Protein AF-A0A127P9F1-F1 (afdb_monomer)

Organism: NCBI:txid158899

Secondary structure (DSSP, 8-state):
----PPPPEEETTEEEEEEEETTEEEEEEEEHHHHHHHHT---TT--HHHHHHHTHHHHHHHHHHHHHTT---TTEE--GGGG-

Radius of gyration: 12.48 Å; Cα contacts (8 Å, |Δi|>4): 115; chains: 1; bounding box: 29×21×42 Å

InterPro domains:
  IPR009962 Protein of unknown function DUF1488 [PF07369] (11-69)
  IPR036692 Shew3726-like superfamily [SSF160272] (12-69)

Solvent-accessible surface area (backbone atoms only — not comparable to full-atom values): 5128 Å² total; per-residue (Å²): 131,85,83,72,70,61,73,73,38,86,54,99,64,23,43,39,34,59,51,74,55,96,90,41,78,44,50,33,30,38,35,49,67,29,52,27,62,75,67,72,48,86,57,94,80,60,58,61,68,62,50,45,63,77,42,37,71,61,54,52,53,43,52,51,52,38,47,74,70,68,56,78,50,94,56,29,73,50,58,59,84,70,73,118

Nearest PDB structures (foldseek):
  9f2a-assembly1_A  TM=6.988E-01  e=3.931E-02  Pyrococcus abyssi GE5
  8ppv-assembly1_A  TM=6.990E-01  e=5.106E-02  Pyrococcus abyssi GE5
  6hmf-assembly1_A  TM=6.875E-01  e=6.212E-02  Pyrococcus abyssi GE5
  6hmf-assembly2_B  TM=7.010E-01  e=7.558E-02  Pyrococcus abyssi GE5
  6hms-assembly1_A  TM=6.785E-01  e=7.079E-02  Pyrococcus abyssi

Foldseek 3Di:
DPPPWDPWDQDPFAIWGWDDDPNDIAIEGEGPVLLCVVVVHPDPPDPRNVSCVVCVCVQRVLVRVCVVVVNQDPHHYDHNVSND

Structure (mmCIF, N/CA/C/O backbone):
data_AF-A0A127P9F1-F1
#
_entry.id   AF-A0A127P9F1-F1
#
loop_
_atom_site.group_PDB
_atom_site.id
_atom_site.type_symbol
_atom_site.label_atom_id
_atom_site.label_alt_id
_atom_site.label_comp_id
_atom_site.label_asym_id
_atom_site.label_entity_id
_atom_site.label_seq_id
_atom_site.pdbx_PDB_ins_code
_atom_site.Cartn_x
_atom_site.Cartn_y
_atom_site.Cartn_z
_atom_site.occupancy
_atom_site.B_iso_or_equiv
_atom_site.auth_seq_id
_atom_site.auth_comp_id
_atom_site.auth_asym_id
_atom_site.auth_atom_id
_atom_site.pdbx_PDB_model_num
ATOM 1 N N . MET A 1 1 ? 3.680 3.862 25.018 1.00 37.25 1 MET A N 1
ATOM 2 C CA . MET A 1 1 ? 4.049 2.755 24.115 1.00 37.25 1 MET A CA 1
ATOM 3 C C . MET A 1 1 ? 4.001 3.320 22.721 1.00 37.25 1 MET A C 1
ATOM 5 O O . MET A 1 1 ? 2.918 3.606 22.224 1.00 37.25 1 MET A O 1
ATOM 9 N N . ASP A 1 2 ? 5.171 3.591 22.163 1.00 43.28 2 ASP A N 1
ATOM 10 C CA . ASP A 1 2 ? 5.304 4.207 20.852 1.00 43.28 2 ASP A CA 1
ATOM 11 C C . ASP A 1 2 ? 4.816 3.188 19.830 1.00 43.28 2 ASP A C 1
ATOM 13 O O . ASP A 1 2 ? 5.444 2.152 19.613 1.00 43.28 2 ASP A O 1
ATOM 17 N N . ASN A 1 3 ? 3.632 3.429 19.273 1.00 49.62 3 ASN A N 1
ATOM 18 C CA . ASN A 1 3 ? 3.052 2.567 18.255 1.00 49.62 3 ASN A CA 1
ATOM 19 C C . ASN A 1 3 ? 3.778 2.873 16.937 1.00 49.62 3 ASN A C 1
ATOM 21 O O . ASN A 1 3 ? 3.268 3.581 16.069 1.00 49.62 3 ASN A O 1
ATOM 25 N N . VAL A 1 4 ? 5.044 2.456 16.851 1.00 56.56 4 VAL A N 1
ATOM 26 C CA . VAL A 1 4 ? 5.879 2.654 15.670 1.00 56.56 4 VAL A CA 1
ATOM 27 C C . VAL A 1 4 ? 5.270 1.806 14.565 1.00 56.56 4 VAL A C 1
ATOM 29 O O . VAL A 1 4 ? 5.386 0.580 14.570 1.00 56.56 4 VAL A O 1
ATOM 32 N N . LEU A 1 5 ? 4.586 2.464 13.627 1.00 64.50 5 LEU A N 1
ATOM 33 C CA . LEU A 1 5 ? 4.102 1.820 12.413 1.00 64.50 5 LEU A CA 1
ATOM 34 C C . LEU A 1 5 ? 5.277 1.090 11.761 1.00 64.50 5 LEU A C 1
ATOM 36 O O . LEU A 1 5 ? 6.306 1.696 11.457 1.00 64.50 5 LEU A O 1
ATOM 40 N N . ALA A 1 6 ? 5.127 -0.223 11.574 1.00 77.94 6 ALA A N 1
ATOM 41 C CA . ALA A 1 6 ? 6.143 -1.018 10.907 1.00 77.94 6 ALA A CA 1
ATOM 42 C C . ALA A 1 6 ? 6.409 -0.419 9.521 1.00 77.94 6 ALA A C 1
ATOM 44 O O . ALA A 1 6 ? 5.474 -0.195 8.744 1.00 77.94 6 ALA A O 1
ATOM 45 N N . ALA A 1 7 ? 7.684 -0.155 9.228 1.00 87.69 7 ALA A N 1
ATOM 46 C CA . ALA A 1 7 ? 8.083 0.416 7.952 1.00 87.69 7 ALA A CA 1
ATOM 47 C C . ALA A 1 7 ? 7.584 -0.464 6.785 1.00 87.69 7 ALA A C 1
ATOM 49 O O . ALA A 1 7 ? 7.601 -1.697 6.903 1.00 87.69 7 ALA A O 1
ATOM 50 N N . PRO A 1 8 ? 7.166 0.140 5.655 1.00 95.56 8 PRO A N 1
ATOM 51 C CA . PRO A 1 8 ? 6.801 -0.609 4.461 1.00 95.56 8 PRO A CA 1
ATOM 52 C C . PRO A 1 8 ? 7.932 -1.552 4.045 1.00 95.56 8 PRO A C 1
ATOM 54 O O . PRO A 1 8 ? 9.089 -1.135 3.949 1.00 95.56 8 PRO A O 1
ATOM 57 N N . ARG A 1 9 ? 7.603 -2.822 3.797 1.00 95.88 9 ARG A N 1
ATOM 58 C CA . ARG A 1 9 ? 8.581 -3.867 3.469 1.00 95.88 9 ARG A CA 1
ATOM 59 C C . ARG A 1 9 ? 8.222 -4.601 2.188 1.00 95.88 9 ARG A C 1
ATOM 61 O O . ARG A 1 9 ? 7.055 -4.902 1.936 1.00 95.88 9 ARG A O 1
ATOM 68 N N . LEU A 1 10 ? 9.246 -4.925 1.407 1.00 96.38 10 LEU A N 1
ATOM 69 C CA . LEU A 1 10 ? 9.117 -5.752 0.215 1.00 96.38 10 LEU A CA 1
ATOM 70 C C . LEU A 1 10 ? 8.854 -7.216 0.591 1.00 96.38 10 LEU A C 1
ATOM 72 O O . LEU A 1 10 ? 9.440 -7.748 1.533 1.00 96.38 10 LEU A O 1
ATOM 76 N N . THR A 1 11 ? 7.964 -7.857 -0.157 1.00 95.56 11 THR A N 1
ATOM 77 C CA . THR A 1 11 ? 7.619 -9.280 -0.065 1.00 95.56 11 THR A CA 1
ATOM 78 C C . THR A 1 11 ? 7.489 -9.866 -1.473 1.00 95.56 11 THR A C 1
ATOM 80 O O . THR A 1 11 ? 7.406 -9.119 -2.445 1.00 95.56 11 THR A O 1
ATOM 83 N N . ASN A 1 12 ? 7.367 -11.192 -1.589 1.00 92.00 12 ASN A N 1
ATOM 84 C CA . ASN A 1 12 ? 7.158 -11.858 -2.884 1.00 92.00 12 ASN A CA 1
ATOM 85 C C . ASN A 1 12 ? 5.857 -11.434 -3.591 1.00 92.00 12 ASN A C 1
ATOM 87 O O . ASN A 1 12 ? 5.753 -11.570 -4.804 1.00 92.00 12 ASN A O 1
ATOM 91 N N . ALA A 1 13 ? 4.863 -10.938 -2.847 1.00 93.38 13 ALA A N 1
ATOM 92 C CA . ALA A 1 13 ? 3.574 -10.531 -3.401 1.00 93.38 13 ALA A CA 1
ATOM 93 C C . ALA A 1 13 ? 3.490 -9.024 -3.717 1.00 93.38 13 ALA A C 1
ATOM 95 O O . ALA A 1 13 ? 2.601 -8.606 -4.456 1.00 93.38 13 ALA A O 1
ATOM 96 N N . GLY A 1 14 ? 4.38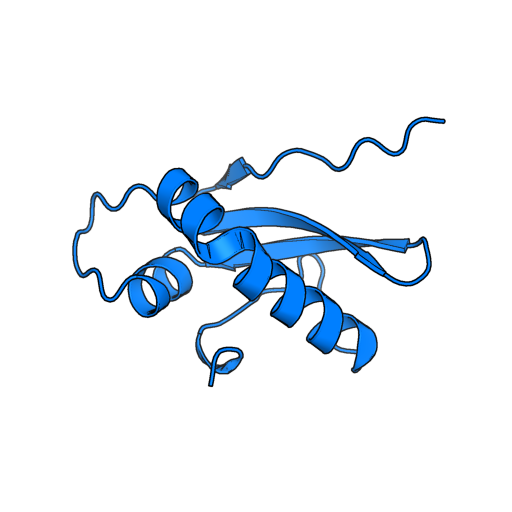9 -8.200 -3.167 1.00 96.38 14 GLY A N 1
ATOM 97 C CA . GLY A 1 14 ? 4.335 -6.738 -3.255 1.00 96.38 14 GLY A CA 1
ATOM 98 C C . GLY A 1 14 ? 4.829 -6.052 -1.980 1.00 96.38 14 GLY A C 1
ATOM 99 O O . GLY A 1 14 ? 5.668 -6.603 -1.263 1.00 96.38 14 GLY A O 1
ATOM 100 N N . ILE A 1 15 ? 4.308 -4.860 -1.678 1.00 98.00 15 ILE A N 1
ATOM 101 C CA . ILE A 1 15 ? 4.705 -4.086 -0.492 1.00 98.00 15 ILE A CA 1
ATOM 102 C C . ILE A 1 15 ? 3.695 -4.274 0.636 1.00 98.00 15 ILE A C 1
ATOM 104 O O . ILE A 1 15 ? 2.509 -3.971 0.494 1.00 98.00 15 ILE A O 1
ATOM 108 N N . LEU A 1 16 ? 4.186 -4.758 1.774 1.00 97.81 16 LEU A N 1
ATOM 109 C CA . LEU A 1 16 ? 3.425 -4.889 3.008 1.00 97.81 16 LEU A CA 1
ATOM 110 C C . LEU A 1 16 ? 3.640 -3.645 3.869 1.00 97.81 16 LEU A C 1
ATOM 112 O O . LEU A 1 16 ? 4.781 -3.271 4.138 1.00 97.81 16 LEU A O 1
ATOM 116 N N . PHE A 1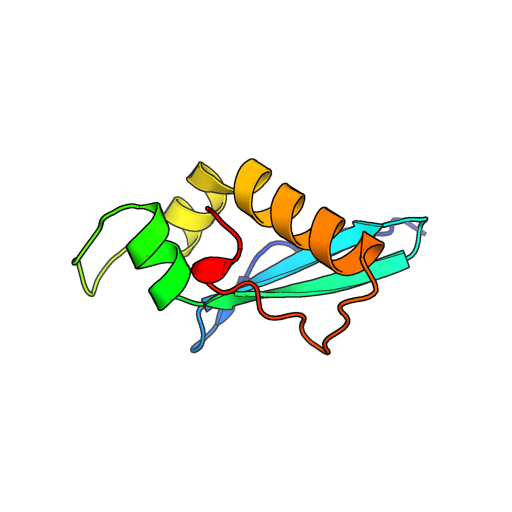 17 ? 2.557 -3.025 4.319 1.00 96.75 17 PHE A N 1
ATOM 117 C CA . PHE A 1 17 ? 2.577 -1.784 5.092 1.00 96.75 17 PHE A CA 1
ATOM 118 C C . PHE A 1 17 ? 1.468 -1.787 6.150 1.00 96.75 17 PHE A C 1
ATOM 120 O O . PHE A 1 17 ? 0.673 -2.726 6.239 1.00 96.75 17 PHE A O 1
ATOM 127 N N . SER A 1 18 ? 1.442 -0.763 6.998 1.00 95.62 18 SER A N 1
ATOM 128 C CA . SER A 1 18 ? 0.398 -0.582 8.007 1.00 95.62 18 SER A CA 1
ATOM 129 C C . SER A 1 18 ? -0.206 0.810 7.925 1.00 95.62 18 SER A C 1
ATOM 131 O O . SER A 1 18 ? 0.509 1.779 7.690 1.00 95.62 18 SER A O 1
ATOM 133 N N . VAL A 1 19 ? -1.510 0.903 8.170 1.00 94.75 19 VAL A N 1
ATOM 134 C CA . VAL A 1 19 ? -2.214 2.173 8.385 1.00 94.75 19 VAL A CA 1
ATOM 135 C C . VAL A 1 19 ? -2.954 2.130 9.714 1.00 94.75 19 VAL A C 1
ATOM 137 O O . VAL A 1 19 ? -3.380 1.063 10.159 1.00 94.75 19 VAL A O 1
ATOM 140 N N . THR A 1 20 ? -3.123 3.295 10.332 1.00 93.75 20 THR A N 1
ATOM 141 C CA . THR A 1 20 ? -3.959 3.458 11.524 1.00 93.75 20 THR A CA 1
ATOM 142 C C . THR A 1 20 ? -5.297 4.066 11.123 1.00 93.75 20 THR A C 1
ATOM 144 O O . THR A 1 20 ? -5.328 5.110 10.469 1.00 93.75 20 THR A O 1
ATOM 147 N N . VAL A 1 21 ? -6.392 3.427 11.530 1.00 92.12 21 VAL A N 1
ATOM 148 C CA . VAL A 1 21 ? -7.768 3.928 11.387 1.00 92.12 21 VAL A CA 1
ATOM 149 C C . VAL A 1 21 ? -8.444 3.778 12.744 1.00 92.12 21 VAL A C 1
ATOM 151 O O . VAL A 1 21 ? -8.392 2.699 13.323 1.00 92.12 21 VAL A O 1
ATOM 154 N N . GLU A 1 22 ? -9.014 4.864 13.275 1.00 88.75 22 GLU A N 1
ATOM 155 C CA . GLU A 1 22 ? -9.684 4.880 14.591 1.00 88.75 22 GLU A CA 1
ATOM 156 C C . GLU A 1 22 ? -8.844 4.232 15.708 1.00 88.75 22 GLU A C 1
ATOM 158 O O . GLU A 1 22 ? -9.326 3.427 16.495 1.00 88.75 22 GLU A O 1
ATOM 163 N N . PHE A 1 23 ? -7.550 4.570 15.753 1.00 87.00 23 PHE A N 1
ATOM 164 C CA . PHE A 1 23 ? -6.568 4.045 16.717 1.00 87.00 23 PHE A CA 1
ATOM 165 C C . PHE A 1 23 ? -6.238 2.548 16.592 1.00 87.00 23 PHE A C 1
ATOM 167 O O . PHE A 1 23 ? -5.345 2.068 17.289 1.00 87.00 23 PHE A O 1
ATOM 174 N N . GLN A 1 24 ? -6.866 1.827 15.663 1.00 91.38 24 GLN A N 1
ATOM 175 C CA . GLN A 1 24 ? -6.542 0.442 15.345 1.00 91.38 24 GLN A CA 1
ATOM 176 C C . GLN A 1 24 ? -5.555 0.377 14.173 1.00 91.38 24 GLN A C 1
ATOM 178 O O . GLN A 1 24 ? -5.706 1.062 13.158 1.00 91.38 24 GLN A O 1
ATOM 183 N N . GLN A 1 25 ? -4.532 -0.468 14.305 1.00 92.38 25 GLN A N 1
ATOM 184 C CA . GLN A 1 25 ? -3.577 -0.728 13.232 1.00 92.38 25 GLN A CA 1
ATOM 185 C C . GLN A 1 25 ? -4.089 -1.846 12.321 1.00 92.38 25 GLN A C 1
ATOM 187 O O . GLN A 1 25 ? -4.512 -2.906 12.792 1.00 92.38 25 GLN A O 1
ATOM 192 N N . TYR A 1 26 ? -3.985 -1.616 11.015 1.00 94.50 26 TYR A N 1
ATOM 193 C CA . TYR A 1 26 ? -4.375 -2.555 9.971 1.00 94.50 26 TYR A CA 1
ATOM 194 C C . TYR A 1 26 ? -3.193 -2.858 9.065 1.00 94.50 26 TYR A C 1
ATOM 196 O O . TYR A 1 26 ? -2.534 -1.953 8.550 1.00 94.50 26 TYR A O 1
ATOM 204 N N . GLN A 1 27 ? -2.949 -4.146 8.843 1.00 95.94 27 GLN A N 1
ATOM 205 C CA . GLN A 1 27 ? -1.922 -4.609 7.925 1.00 95.94 27 GLN A CA 1
ATOM 206 C C . GLN A 1 27 ? -2.488 -4.681 6.508 1.00 95.94 27 GLN A C 1
ATOM 208 O O . GLN A 1 27 ? -3.513 -5.322 6.271 1.00 95.94 27 GLN A O 1
ATOM 213 N N . CYS A 1 28 ? -1.796 -4.052 5.567 1.00 97.38 28 CYS A N 1
ATOM 214 C CA . CYS A 1 28 ? -2.203 -3.960 4.173 1.00 97.38 28 CYS A CA 1
ATOM 215 C C . CYS A 1 28 ? -1.093 -4.478 3.256 1.00 97.38 28 CYS A C 1
ATOM 217 O O . CYS A 1 28 ? 0.092 -4.383 3.581 1.00 97.38 28 CYS A O 1
ATOM 219 N N . LEU A 1 29 ? -1.480 -5.006 2.100 1.00 98.12 29 LEU A N 1
ATOM 220 C CA . LEU A 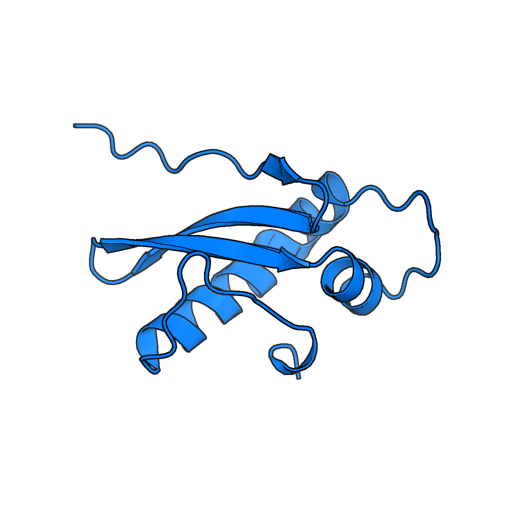1 29 ? -0.587 -5.445 1.036 1.00 98.12 29 LEU A CA 1
ATOM 221 C C . LEU A 1 29 ? -1.015 -4.765 -0.262 1.00 98.12 29 LEU A C 1
ATOM 223 O O . LEU A 1 29 ? -2.143 -4.958 -0.710 1.00 98.12 29 LEU A O 1
ATOM 227 N N . VAL A 1 30 ? -0.116 -4.011 -0.889 1.00 98.06 30 VAL A N 1
ATOM 228 C CA . VAL A 1 30 ? -0.302 -3.580 -2.280 1.00 98.06 30 VAL A CA 1
ATOM 229 C C . VAL A 1 30 ? 0.473 -4.533 -3.197 1.00 98.06 30 VAL A C 1
ATOM 231 O O . VAL A 1 30 ? 1.694 -4.656 -3.041 1.00 98.06 30 VAL A O 1
ATOM 234 N N . PRO A 1 31 ? -0.198 -5.251 -4.117 1.00 97.75 31 PRO A N 1
ATOM 235 C CA . PRO A 1 31 ? 0.470 -6.187 -5.010 1.00 97.75 31 PRO A CA 1
ATOM 236 C C . PRO A 1 31 ? 1.463 -5.514 -5.961 1.00 97.75 31 PRO A C 1
ATOM 238 O O . PRO A 1 31 ? 1.263 -4.374 -6.384 1.00 97.75 31 PRO A O 1
ATOM 241 N N . ALA A 1 32 ? 2.497 -6.251 -6.374 1.00 96.62 32 ALA A N 1
ATOM 242 C CA . ALA A 1 32 ? 3.456 -5.787 -7.384 1.00 96.62 32 ALA A CA 1
ATOM 243 C C . ALA A 1 32 ? 2.776 -5.413 -8.716 1.00 96.62 32 ALA A C 1
ATOM 245 O O . ALA A 1 32 ? 3.143 -4.423 -9.349 1.00 96.62 32 ALA A O 1
ATOM 246 N N . THR A 1 33 ? 1.739 -6.161 -9.107 1.00 95.56 33 THR A N 1
ATOM 247 C CA . THR A 1 33 ? 0.919 -5.864 -10.291 1.00 95.56 33 THR A CA 1
ATOM 248 C C . THR A 1 33 ? 0.217 -4.517 -10.161 1.00 95.56 33 THR A C 1
ATOM 250 O O . THR A 1 33 ? 0.280 -3.701 -11.068 1.00 95.56 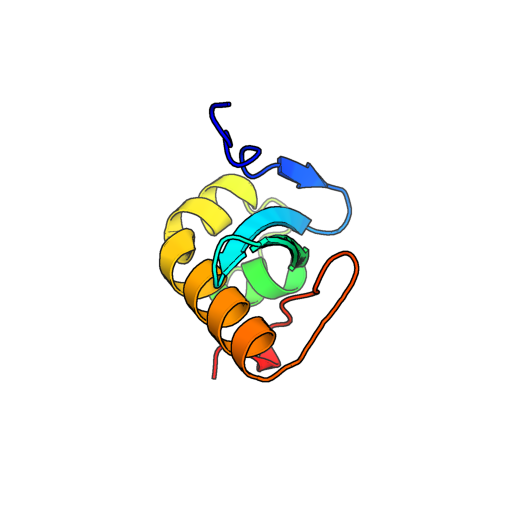33 THR A O 1
ATOM 253 N N . THR A 1 34 ? -0.354 -4.221 -8.993 1.00 97.06 34 THR A N 1
ATOM 254 C CA . THR A 1 34 ? -0.997 -2.929 -8.727 1.00 97.06 34 THR A CA 1
ATOM 255 C C . THR A 1 34 ? -0.006 -1.766 -8.723 1.00 97.06 34 THR A C 1
ATOM 257 O O . THR A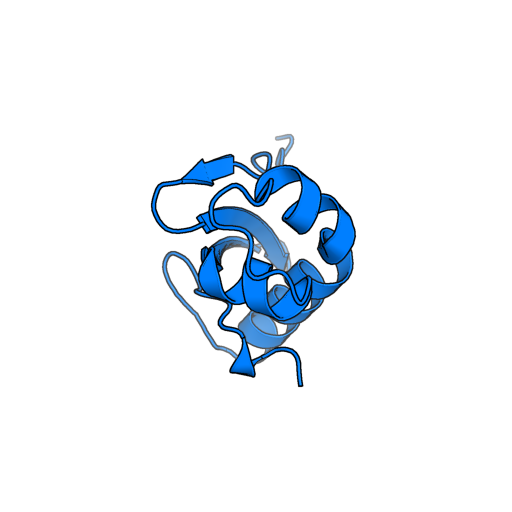 1 34 ? -0.331 -0.691 -9.218 1.00 97.06 34 THR A O 1
ATOM 260 N N . LEU A 1 35 ? 1.216 -1.960 -8.215 1.00 96.75 35 LEU A N 1
ATOM 261 C CA . LEU A 1 35 ? 2.276 -0.945 -8.307 1.00 96.75 35 LEU A CA 1
ATOM 262 C C . LEU A 1 35 ? 2.728 -0.709 -9.757 1.00 96.75 35 LEU A C 1
ATOM 264 O O . LEU A 1 35 ? 2.989 0.431 -10.142 1.00 96.75 35 LEU A O 1
ATOM 268 N N . SER A 1 36 ? 2.779 -1.768 -10.564 1.00 95.69 36 SER A N 1
ATOM 269 C CA . SER A 1 36 ? 3.081 -1.678 -11.998 1.00 95.69 36 SER A CA 1
ATOM 270 C C . SER A 1 36 ? 1.987 -0.899 -12.738 1.00 95.69 36 SER A C 1
ATOM 272 O O . SER A 1 36 ? 2.292 0.042 -13.468 1.00 95.69 36 SER A O 1
ATOM 274 N N . ASP A 1 37 ? 0.715 -1.200 -12.452 1.00 95.19 37 ASP A N 1
ATOM 275 C CA . ASP A 1 37 ? -0.441 -0.489 -13.009 1.00 95.19 37 ASP A CA 1
ATOM 276 C C . AS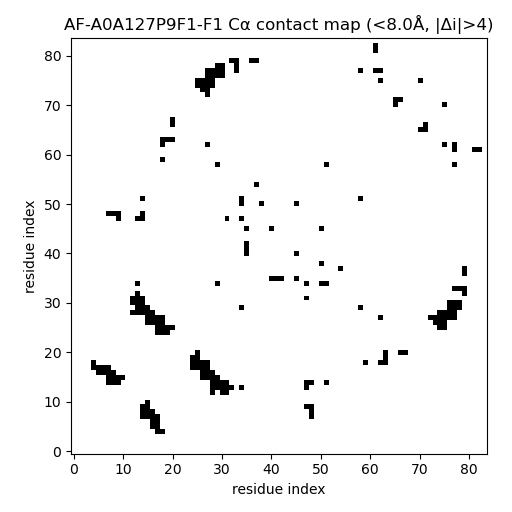P A 1 37 ? -0.428 1.002 -12.630 1.00 95.19 37 ASP A C 1
ATOM 278 O O . ASP A 1 37 ? -0.604 1.863 -13.490 1.00 95.19 37 ASP A O 1
ATOM 282 N N . LEU A 1 38 ? -0.176 1.320 -11.353 1.00 94.12 38 LEU A N 1
ATOM 283 C CA . LEU A 1 38 ? -0.140 2.698 -10.842 1.00 94.12 38 LEU A CA 1
ATOM 284 C C . LEU A 1 38 ? 0.993 3.540 -11.428 1.00 94.12 38 LEU A C 1
ATOM 286 O O . LEU A 1 38 ? 0.814 4.735 -11.654 1.00 94.12 38 LEU A O 1
ATOM 290 N N . SER A 1 39 ? 2.157 2.930 -11.637 1.00 94.69 39 SER A N 1
ATOM 291 C CA . SER A 1 39 ? 3.314 3.596 -12.241 1.00 94.69 39 SER A CA 1
ATOM 292 C C . SER A 1 39 ? 3.269 3.610 -13.768 1.00 94.69 39 SER A C 1
ATOM 294 O O . SER A 1 39 ? 4.153 4.197 -14.388 1.00 94.69 39 SER A O 1
ATOM 296 N N . HIS A 1 40 ? 2.270 2.958 -14.377 1.00 93.56 40 HIS A N 1
ATOM 297 C CA . HIS A 1 40 ? 2.210 2.683 -15.813 1.00 93.56 40 HIS A CA 1
ATOM 298 C C . HIS A 1 40 ? 3.488 2.014 -16.356 1.00 93.56 40 HIS A C 1
ATOM 300 O O . HIS A 1 40 ? 3.828 2.156 -17.533 1.00 93.56 40 HIS A O 1
ATOM 306 N N . SER A 1 41 ? 4.198 1.271 -15.503 1.00 89.44 41 SER A N 1
ATOM 307 C CA . SER A 1 41 ? 5.438 0.592 -15.860 1.00 89.44 41 SER A CA 1
ATOM 308 C C . SER A 1 41 ? 5.170 -0.851 -16.270 1.00 89.44 41 SER A C 1
ATOM 310 O O . SER A 1 41 ? 4.409 -1.572 -15.629 1.00 89.44 41 SER A O 1
ATOM 312 N N . LYS A 1 42 ? 5.844 -1.285 -17.336 1.00 88.56 42 LYS A N 1
ATOM 313 C CA . LYS A 1 42 ? 5.909 -2.694 -17.760 1.00 88.56 42 LYS A CA 1
ATOM 314 C C . LYS A 1 42 ? 7.267 -3.328 -17.447 1.00 88.56 42 LYS A C 1
ATOM 316 O O . LYS A 1 42 ? 7.551 -4.419 -17.934 1.00 88.56 42 LYS A O 1
ATOM 321 N N . ASP A 1 43 ? 8.119 -2.634 -16.692 1.00 89.38 43 ASP A N 1
ATOM 322 C CA . ASP A 1 43 ? 9.457 -3.116 -16.364 1.00 89.38 43 ASP A CA 1
ATOM 323 C C . ASP A 1 43 ? 9.384 -4.245 -15.318 1.00 89.38 43 ASP A C 1
ATOM 325 O O . ASP A 1 43 ? 8.954 -4.000 -14.188 1.00 89.38 43 ASP A O 1
ATOM 329 N N . PRO A 1 44 ? 9.832 -5.475 -15.633 1.00 82.88 44 PRO A N 1
ATOM 330 C CA . PRO A 1 44 ? 9.900 -6.556 -14.649 1.00 82.88 44 PRO A CA 1
ATOM 331 C C . PRO A 1 44 ? 10.891 -6.278 -13.505 1.00 82.88 44 PRO A C 1
ATOM 333 O O . PRO A 1 44 ? 10.849 -6.967 -12.487 1.00 82.88 44 PRO A O 1
ATOM 336 N N . LYS A 1 45 ? 11.784 -5.291 -13.656 1.00 88.19 45 LYS A N 1
ATOM 337 C CA . LYS A 1 45 ? 12.741 -4.836 -12.637 1.00 88.19 45 LYS A CA 1
ATOM 338 C C . LYS A 1 45 ? 12.290 -3.558 -11.922 1.00 88.19 45 LYS A C 1
ATOM 340 O O . LYS A 1 45 ? 13.119 -2.902 -11.293 1.00 88.19 45 LYS A O 1
ATOM 345 N N . LEU A 1 46 ? 11.002 -3.209 -12.005 1.00 91.88 46 LEU A N 1
ATOM 346 C CA . LEU A 1 46 ? 10.431 -2.053 -11.317 1.00 91.88 46 LEU A CA 1
ATOM 347 C C . LEU A 1 46 ? 10.842 -2.032 -9.836 1.00 91.88 46 LEU A C 1
ATOM 349 O O . LEU A 1 46 ? 10.607 -2.993 -9.101 1.00 91.88 46 LEU A O 1
ATOM 353 N N . ASP A 1 47 ? 11.407 -0.911 -9.382 1.00 95.00 47 ASP A N 1
ATOM 354 C CA . ASP A 1 47 ? 11.650 -0.684 -7.958 1.00 95.00 47 ASP A CA 1
ATOM 355 C C . ASP A 1 4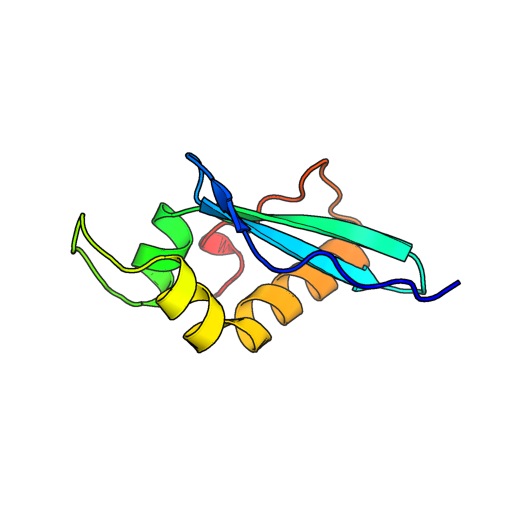7 ? 10.307 -0.506 -7.238 1.00 95.00 47 ASP A C 1
ATOM 357 O O . ASP A 1 47 ? 9.731 0.584 -7.183 1.00 95.00 47 ASP A O 1
ATOM 361 N N . LEU A 1 48 ? 9.789 -1.605 -6.694 1.00 96.00 48 LEU A N 1
ATOM 362 C CA . LEU A 1 48 ? 8.501 -1.638 -6.006 1.00 96.00 48 LEU A CA 1
ATOM 363 C C . LEU A 1 48 ? 8.492 -0.766 -4.749 1.00 96.00 48 LEU A C 1
ATOM 365 O O . LEU A 1 48 ? 7.460 -0.172 -4.434 1.00 96.00 48 LEU A O 1
ATOM 369 N N . LEU A 1 49 ? 9.614 -0.668 -4.031 1.00 96.56 49 LEU A N 1
ATOM 370 C CA . LEU A 1 49 ? 9.679 0.129 -2.808 1.00 96.56 49 LEU A CA 1
ATOM 371 C C . LEU A 1 49 ? 9.747 1.623 -3.141 1.00 96.56 49 LEU A C 1
ATOM 373 O O . LEU A 1 49 ? 9.032 2.414 -2.522 1.00 96.56 49 LEU A O 1
ATOM 377 N N . GLY A 1 50 ? 10.548 2.005 -4.140 1.00 96.81 50 GLY A N 1
ATOM 378 C CA . GLY A 1 50 ? 10.570 3.364 -4.685 1.00 96.81 50 GLY A CA 1
ATOM 379 C C . GLY A 1 50 ? 9.214 3.778 -5.254 1.00 96.81 50 GLY A C 1
ATOM 380 O O . GLY A 1 50 ? 8.709 4.854 -4.931 1.00 96.81 50 GLY A O 1
ATOM 381 N N . THR A 1 51 ? 8.562 2.884 -6.000 1.00 97.06 51 THR A N 1
ATOM 382 C CA . THR A 1 51 ? 7.211 3.106 -6.538 1.00 97.06 51 THR A CA 1
ATOM 383 C C . THR A 1 51 ? 6.191 3.277 -5.417 1.00 97.06 51 THR A C 1
ATOM 385 O O . THR A 1 51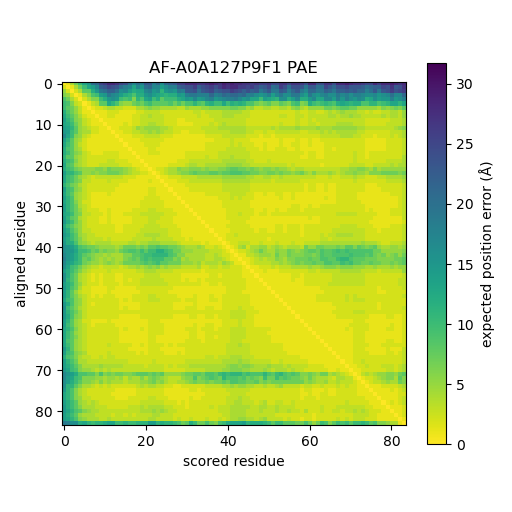 ? 5.427 4.239 -5.423 1.00 97.06 51 THR A O 1
ATOM 388 N N . TYR A 1 52 ? 6.202 2.408 -4.402 1.00 97.88 52 TYR A N 1
ATOM 389 C CA . TYR A 1 52 ? 5.333 2.574 -3.238 1.00 97.88 52 TYR A CA 1
ATOM 390 C C . TYR A 1 52 ? 5.531 3.939 -2.581 1.00 97.88 52 TYR A C 1
ATOM 392 O O . TYR A 1 52 ? 4.547 4.618 -2.318 1.00 97.88 52 TYR A O 1
ATOM 400 N N . ARG A 1 53 ? 6.781 4.366 -2.351 1.00 96.94 53 ARG A N 1
ATOM 401 C CA . ARG A 1 53 ? 7.080 5.673 -1.742 1.00 96.94 53 ARG A CA 1
ATOM 402 C C . ARG A 1 53 ? 6.543 6.830 -2.585 1.00 96.94 53 ARG A C 1
ATOM 404 O O . ARG A 1 53 ? 5.960 7.753 -2.027 1.00 96.94 53 ARG A O 1
ATOM 411 N N . ALA A 1 54 ? 6.671 6.756 -3.910 1.00 97.38 54 ALA A N 1
ATOM 412 C CA . ALA A 1 54 ? 6.136 7.768 -4.823 1.00 97.38 54 ALA A CA 1
ATOM 413 C C . ALA A 1 54 ? 4.598 7.866 -4.776 1.00 97.38 54 ALA A C 1
ATOM 415 O O . ALA A 1 54 ? 4.044 8.958 -4.888 1.00 97.38 54 ALA A O 1
ATOM 416 N N . PHE A 1 55 ? 3.904 6.743 -4.561 1.00 97.25 55 PHE A N 1
ATOM 417 C CA . PHE A 1 55 ? 2.437 6.669 -4.516 1.00 97.25 55 PHE A CA 1
ATOM 418 C C . PHE A 1 55 ? 1.862 6.488 -3.100 1.00 97.25 55 PHE A C 1
ATOM 420 O O . PHE A 1 55 ? 0.670 6.201 -2.953 1.00 97.25 55 PHE A O 1
ATOM 427 N N . GLN A 1 56 ? 2.671 6.678 -2.054 1.00 96.56 56 GLN A N 1
ATOM 428 C CA . GLN A 1 56 ? 2.347 6.261 -0.686 1.00 96.56 56 GLN A CA 1
ATOM 429 C C . GLN A 1 56 ? 1.036 6.875 -0.194 1.00 96.56 56 GLN A C 1
ATOM 431 O O . GLN A 1 56 ? 0.136 6.156 0.234 1.00 96.56 56 GLN A O 1
ATOM 436 N N . THR A 1 57 ? 0.880 8.192 -0.337 1.00 96.81 57 THR A N 1
ATOM 437 C CA . THR A 1 57 ? -0.335 8.908 0.076 1.00 96.81 57 THR A CA 1
ATOM 438 C C . THR A 1 57 ? -1.589 8.373 -0.623 1.00 96.81 57 THR A C 1
ATOM 440 O O . THR A 1 57 ? -2.633 8.224 0.012 1.00 96.81 57 THR A O 1
ATOM 443 N N . LYS A 1 58 ? -1.497 8.031 -1.918 1.00 97.56 58 LYS A N 1
ATOM 444 C CA . LYS A 1 58 ? -2.624 7.483 -2.691 1.00 97.56 58 LYS A CA 1
ATOM 445 C C . LYS A 1 58 ? -2.990 6.081 -2.199 1.00 97.56 58 LYS A C 1
ATOM 447 O O . LYS A 1 58 ? -4.164 5.801 -1.966 1.00 97.56 58 LYS A O 1
ATOM 452 N N . ILE A 1 59 ? -1.989 5.219 -2.022 1.00 98.12 59 ILE A N 1
ATOM 453 C CA . ILE A 1 59 ? -2.156 3.828 -1.577 1.00 98.12 59 ILE A CA 1
ATOM 454 C C . ILE A 1 59 ? -2.730 3.778 -0.158 1.00 98.12 59 ILE A C 1
ATOM 456 O O . ILE A 1 59 ? -3.728 3.096 0.079 1.00 98.12 59 ILE A O 1
ATOM 460 N N . GLU A 1 60 ? -2.161 4.541 0.775 1.00 97.25 60 GLU A N 1
ATOM 461 C CA . GLU A 1 60 ? -2.665 4.610 2.148 1.00 97.25 60 GLU A CA 1
ATOM 462 C C . GLU A 1 60 ? -4.065 5.227 2.217 1.00 97.25 60 GLU A C 1
ATOM 464 O O . GLU A 1 60 ? -4.905 4.753 2.981 1.00 97.25 60 GLU A O 1
ATOM 469 N N . GLY A 1 61 ? -4.354 6.244 1.399 1.00 96.94 61 GLY A N 1
ATOM 470 C CA . GLY A 1 61 ? -5.686 6.843 1.310 1.00 96.94 61 GLY A CA 1
ATOM 471 C C . GLY A 1 61 ? -6.750 5.857 0.820 1.00 96.94 61 GLY A C 1
ATOM 472 O O . GLY A 1 61 ? -7.867 5.843 1.338 1.00 96.94 61 GLY A O 1
ATOM 473 N N . VAL A 1 62 ? -6.420 4.993 -0.146 1.00 97.56 62 VAL A N 1
ATOM 474 C CA . VAL A 1 62 ? -7.292 3.878 -0.549 1.00 97.56 62 VAL A CA 1
ATOM 475 C C . VAL A 1 62 ? -7.467 2.890 0.602 1.00 97.56 62 VAL A C 1
ATOM 477 O O . VAL A 1 62 ? -8.602 2.588 0.953 1.00 97.56 62 VAL A O 1
ATOM 480 N N . ALA A 1 63 ? -6.380 2.441 1.235 1.00 97.06 63 ALA A N 1
ATOM 481 C CA . ALA A 1 63 ? -6.453 1.486 2.341 1.00 97.06 63 ALA A CA 1
ATOM 482 C C . ALA A 1 63 ? -7.373 1.977 3.469 1.00 97.06 63 ALA A 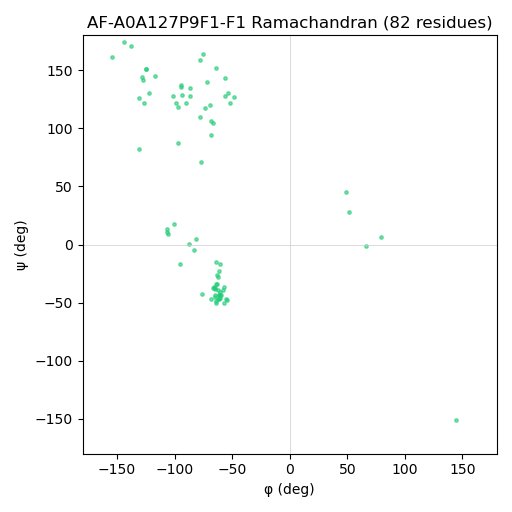C 1
ATOM 484 O O . ALA A 1 63 ? -8.266 1.246 3.892 1.00 97.06 63 ALA A O 1
ATOM 485 N N . ARG A 1 64 ? -7.223 3.238 3.898 1.00 96.44 64 ARG A N 1
ATOM 486 C CA . ARG A 1 64 ? -8.080 3.841 4.932 1.00 96.44 64 ARG A CA 1
ATOM 487 C C . ARG A 1 64 ? -9.548 3.880 4.505 1.00 96.44 64 ARG A C 1
ATOM 489 O O . ARG A 1 64 ? -10.400 3.502 5.299 1.00 96.44 64 ARG A O 1
ATOM 496 N N . ARG A 1 65 ? -9.847 4.257 3.254 1.00 96.56 65 ARG A N 1
ATOM 497 C CA . ARG A 1 65 ? -11.225 4.252 2.723 1.00 96.56 65 ARG A CA 1
ATOM 498 C C . ARG A 1 65 ? -11.848 2.857 2.732 1.00 96.56 65 ARG A C 1
ATOM 500 O O . ARG A 1 65 ? -12.997 2.723 3.135 1.00 96.56 65 ARG A O 1
ATOM 507 N N . LEU A 1 66 ? -11.102 1.831 2.321 1.00 96.56 66 LEU A N 1
ATOM 508 C CA . LEU A 1 66 ? -11.590 0.448 2.322 1.00 96.56 66 LEU A CA 1
ATOM 509 C C . LEU A 1 66 ? -11.868 -0.050 3.746 1.00 96.56 66 LEU A C 1
ATOM 511 O O . LEU A 1 66 ? -12.927 -0.621 3.992 1.00 96.56 66 LEU A O 1
ATOM 515 N N . ILE A 1 67 ? -10.967 0.235 4.689 1.00 96.00 67 ILE A N 1
ATOM 516 C CA . ILE A 1 67 ? -11.147 -0.108 6.108 1.00 96.00 67 ILE A CA 1
ATOM 517 C C . ILE A 1 67 ? -12.385 0.593 6.678 1.00 96.00 67 ILE A C 1
ATOM 519 O O . ILE A 1 67 ? -13.223 -0.060 7.294 1.00 96.00 67 ILE A O 1
ATOM 523 N N . SER A 1 68 ? -12.547 1.897 6.427 1.00 94.25 68 SER A N 1
ATOM 524 C CA . SER A 1 68 ? -13.731 2.656 6.852 1.00 94.25 68 SER A CA 1
ATOM 525 C C . SER A 1 68 ? -15.029 2.166 6.198 1.00 94.25 68 SER A C 1
ATOM 527 O O . SER A 1 68 ? -16.094 2.312 6.785 1.00 94.25 68 SER A O 1
ATOM 529 N N . ALA A 1 69 ? -14.954 1.553 5.013 1.00 94.25 69 ALA A N 1
ATOM 530 C CA . ALA A 1 69 ? -16.083 0.898 4.351 1.00 94.25 69 ALA A CA 1
ATOM 531 C C . ALA A 1 69 ? -16.364 -0.527 4.879 1.00 94.25 69 ALA A C 1
ATOM 533 O O . ALA A 1 69 ? -17.216 -1.226 4.335 1.00 94.25 69 ALA A O 1
ATOM 534 N N . GLY A 1 70 ? -15.647 -0.981 5.913 1.00 93.81 70 GLY A N 1
ATOM 535 C CA . GLY A 1 70 ? -15.803 -2.311 6.506 1.00 93.81 70 GLY A CA 1
ATOM 536 C C . GLY A 1 70 ? -15.118 -3.436 5.725 1.00 93.81 70 GLY A C 1
ATOM 537 O O . GLY A 1 70 ? -15.270 -4.606 6.076 1.00 93.81 70 GLY A O 1
ATOM 538 N N . ILE A 1 71 ? -14.343 -3.114 4.684 1.00 92.81 71 ILE A N 1
ATOM 539 C CA . ILE A 1 71 ? -13.572 -4.108 3.937 1.00 92.81 71 ILE A CA 1
ATOM 540 C C . ILE A 1 71 ? -12.332 -4.449 4.758 1.00 92.81 71 ILE A C 1
ATOM 542 O O . ILE A 1 71 ? -11.401 -3.654 4.897 1.00 92.81 71 ILE A O 1
ATOM 546 N N . VAL A 1 72 ? -12.320 -5.664 5.297 1.00 82.75 72 VAL A N 1
ATOM 547 C CA . VAL A 1 72 ? -11.247 -6.164 6.155 1.00 82.75 72 VAL A CA 1
ATOM 548 C C . VAL A 1 72 ? -10.544 -7.361 5.521 1.00 82.75 72 VAL A C 1
ATOM 550 O O . VAL A 1 72 ? -11.158 -8.199 4.867 1.00 82.75 72 VAL A O 1
ATOM 553 N N . GLY A 1 73 ? -9.235 -7.454 5.739 1.00 88.88 73 GLY A N 1
ATOM 554 C CA . GLY A 1 73 ? -8.401 -8.581 5.330 1.00 88.88 73 GLY A CA 1
ATOM 555 C C . GLY A 1 73 ? -7.177 -8.698 6.234 1.00 88.88 73 GLY A C 1
ATOM 556 O O . GLY A 1 73 ? -6.823 -7.751 6.938 1.00 88.88 73 GLY A O 1
ATOM 557 N N . LYS A 1 74 ? -6.527 -9.865 6.238 1.00 89.94 74 LYS A N 1
ATOM 558 C CA . LYS A 1 74 ? -5.311 -10.126 7.027 1.00 89.94 74 LYS A CA 1
ATOM 559 C C . LYS A 1 74 ? -4.227 -10.766 6.141 1.00 89.94 74 LYS A C 1
ATOM 561 O O . LYS A 1 74 ? -4.095 -11.988 6.163 1.00 89.94 74 LYS A O 1
ATOM 566 N N . PRO A 1 75 ? -3.457 -9.978 5.363 1.00 94.69 75 PRO A N 1
ATOM 567 C CA . PRO A 1 75 ? -3.541 -8.520 5.201 1.00 94.69 75 PRO A CA 1
ATOM 568 C C . PRO A 1 75 ? -4.691 -8.083 4.276 1.00 94.69 75 PRO A C 1
ATOM 570 O O . PRO A 1 75 ? -5.167 -8.863 3.452 1.00 94.69 75 PRO A O 1
ATOM 573 N N . LEU A 1 76 ? -5.129 -6.827 4.388 1.00 96.69 76 LEU A N 1
ATOM 574 C CA . LEU A 1 76 ? -6.036 -6.210 3.416 1.00 96.69 76 LEU A CA 1
ATOM 575 C C . LEU A 1 76 ? -5.293 -6.003 2.090 1.00 96.69 76 LEU A C 1
ATOM 577 O O . LEU A 1 76 ? -4.288 -5.294 2.048 1.00 96.69 76 LEU A O 1
ATOM 581 N N . VAL A 1 77 ? -5.778 -6.614 1.008 1.00 97.50 77 VAL A N 1
ATOM 582 C CA . VAL A 1 77 ? -5.145 -6.522 -0.315 1.00 97.50 77 VAL A CA 1
ATOM 583 C C . VAL A 1 77 ? -5.707 -5.337 -1.097 1.00 97.50 77 VAL A C 1
ATOM 585 O O . VAL A 1 77 ? -6.905 -5.269 -1.369 1.00 97.50 77 VAL A O 1
ATOM 588 N N . ILE A 1 78 ? -4.827 -4.420 -1.494 1.00 97.06 78 ILE A N 1
ATOM 589 C CA . ILE A 1 78 ? -5.167 -3.204 -2.236 1.00 97.06 78 ILE A CA 1
ATOM 590 C C . ILE A 1 78 ? -4.930 -3.443 -3.732 1.00 97.06 78 ILE A C 1
ATOM 592 O O . ILE A 1 78 ? -3.841 -3.184 -4.235 1.00 97.06 78 ILE A O 1
ATOM 596 N N . GLY A 1 79 ? -5.932 -3.979 -4.431 1.00 96.06 79 GLY A N 1
ATOM 597 C CA . GLY A 1 79 ? -5.879 -4.213 -5.880 1.00 96.06 79 GLY A CA 1
ATOM 598 C C . GLY A 1 79 ? -6.043 -2.943 -6.727 1.00 96.06 79 GLY A C 1
ATOM 599 O O . GLY A 1 79 ? -6.536 -1.920 -6.248 1.00 96.06 79 GLY A O 1
ATOM 600 N N . SER A 1 80 ? -5.683 -3.019 -8.012 1.00 94.44 80 SER A N 1
ATOM 601 C CA . SER A 1 80 ? -5.726 -1.881 -8.948 1.00 94.44 80 SER A CA 1
ATOM 602 C C . SER A 1 80 ? -7.130 -1.309 -9.170 1.00 94.44 80 SER A C 1
ATOM 604 O O . SER A 1 80 ? -7.270 -0.102 -9.359 1.00 94.44 80 SER A O 1
ATOM 606 N N . GLY A 1 81 ? -8.177 -2.128 -9.031 1.00 94.12 81 GLY A N 1
ATOM 607 C CA . GLY A 1 81 ? -9.575 -1.688 -9.133 1.00 94.12 81 GLY A CA 1
ATOM 608 C C . GLY A 1 81 ? -10.000 -0.630 -8.105 1.00 94.12 81 GLY A C 1
ATOM 609 O O . GLY A 1 81 ? -10.990 0.055 -8.322 1.00 94.12 81 GLY A O 1
ATOM 610 N N . TYR A 1 82 ? -9.249 -0.439 -7.016 1.00 94.38 82 TYR A N 1
ATOM 611 C CA . TYR A 1 82 ? -9.569 0.564 -5.992 1.00 94.38 82 TYR A CA 1
ATOM 612 C C . TYR A 1 82 ? -8.990 1.963 -6.263 1.00 94.38 82 TYR A C 1
ATOM 614 O O . TYR A 1 82 ? -9.165 2.870 -5.447 1.00 94.38 82 TYR A O 1
ATOM 622 N N . PHE A 1 83 ? -8.269 2.143 -7.373 1.00 91.56 83 PHE A N 1
ATOM 623 C CA . PHE A 1 83 ? -7.593 3.399 -7.722 1.00 91.56 83 PHE A CA 1
ATOM 624 C C . PHE A 1 83 ? -8.266 4.182 -8.858 1.00 91.56 83 PHE A C 1
ATOM 626 O O . PHE A 1 83 ? -7.642 5.124 -9.362 1.00 91.56 83 PHE A O 1
ATOM 633 N N . GLN A 1 84 ? -9.482 3.781 -9.245 1.00 76.12 84 GLN A N 1
ATOM 634 C CA . GLN A 1 84 ? -10.326 4.478 -10.221 1.00 76.12 84 GLN A CA 1
ATOM 635 C C . GLN A 1 84 ? -10.831 5.825 -9.696 1.00 76.12 84 GLN A C 1
ATOM 637 O O . GLN A 1 84 ? -10.991 5.970 -8.460 1.00 76.12 84 GLN A O 1
#

Sequence (84 aa):
MDNVLAAPRLTNAGILFSVTVEFQQYQCLVPATTLSDLSHSKDPKLDLLGTYRAFQTKIEGVARRLISAGIVGKPLVIGSGYFQ

pLDDT: mean 91.49, std 11.44, range [37.25, 98.12]

Mean predicted aligned error: 4.03 Å